Protein AF-A0A920KYE8-F1 (afdb_monomer)

Structure (mmCIF, N/CA/C/O backbone):
data_AF-A0A920KYE8-F1
#
_entry.id   AF-A0A920KYE8-F1
#
loop_
_atom_site.group_PDB
_atom_site.id
_atom_site.type_symbol
_atom_site.label_atom_id
_atom_site.label_alt_id
_atom_site.label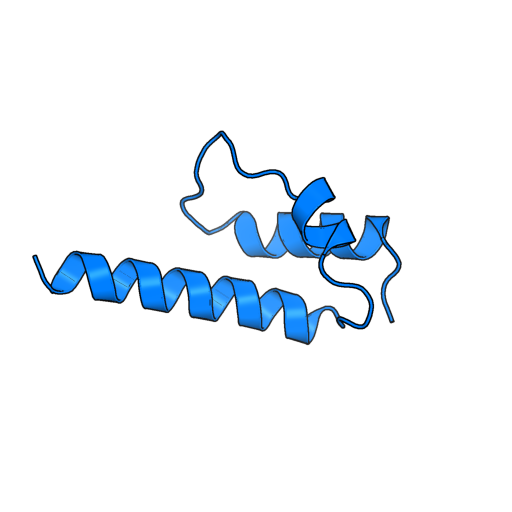_comp_id
_atom_site.label_asym_id
_atom_site.label_entity_id
_atom_site.label_seq_id
_atom_site.pdbx_PDB_ins_code
_atom_site.Cartn_x
_atom_site.Cartn_y
_atom_site.Cartn_z
_atom_site.occupancy
_atom_site.B_iso_or_equiv
_atom_site.auth_seq_id
_atom_site.auth_comp_id
_atom_site.auth_asym_id
_atom_site.auth_atom_id
_atom_site.pdbx_PDB_model_num
ATOM 1 N N . MET A 1 1 ? 13.919 -1.974 -8.586 1.00 82.62 1 MET A N 1
ATOM 2 C CA . MET A 1 1 ? 12.970 -1.291 -7.680 1.00 82.62 1 MET A CA 1
ATOM 3 C C . MET A 1 1 ? 11.704 -1.049 -8.474 1.00 82.62 1 MET A C 1
ATOM 5 O O . MET A 1 1 ? 11.866 -0.709 -9.642 1.00 82.62 1 MET A O 1
ATOM 9 N N . PRO A 1 2 ? 10.513 -1.293 -7.908 1.00 94.69 2 PRO A N 1
ATOM 10 C CA . PRO A 1 2 ? 9.289 -1.337 -8.689 1.00 94.69 2 PRO A CA 1
ATOM 11 C C . PRO A 1 2 ? 8.959 0.009 -9.336 1.00 94.69 2 PRO A C 1
ATOM 13 O O . PRO A 1 2 ? 9.187 1.075 -8.746 1.00 94.69 2 PRO A O 1
ATOM 16 N N . ASP A 1 3 ? 8.407 -0.049 -10.541 1.00 97.06 3 ASP A N 1
ATOM 17 C CA . ASP A 1 3 ? 7.873 1.100 -11.255 1.00 97.06 3 ASP A CA 1
ATOM 18 C C . ASP A 1 3 ? 6.563 1.613 -10.625 1.00 97.06 3 ASP A C 1
ATOM 20 O O . ASP A 1 3 ? 6.097 1.130 -9.592 1.00 97.06 3 ASP A O 1
ATOM 24 N N . LEU A 1 4 ? 5.985 2.670 -11.199 1.00 97.69 4 LEU A N 1
ATOM 25 C CA . LEU A 1 4 ? 4.766 3.273 -10.660 1.00 97.69 4 LEU A CA 1
ATOM 26 C C . LEU A 1 4 ? 3.581 2.293 -10.612 1.00 97.69 4 LEU A C 1
ATOM 28 O O . LEU A 1 4 ? 2.851 2.286 -9.623 1.00 97.69 4 LEU A O 1
ATOM 32 N N . ARG A 1 5 ? 3.385 1.494 -11.666 1.00 97.38 5 ARG A N 1
ATOM 33 C CA . ARG A 1 5 ? 2.262 0.553 -11.770 1.00 97.38 5 ARG A CA 1
ATOM 34 C C . ARG A 1 5 ? 2.482 -0.645 -10.861 1.00 97.38 5 ARG A C 1
ATOM 36 O O . ARG A 1 5 ? 1.570 -1.029 -10.139 1.00 97.38 5 ARG A O 1
ATOM 43 N N . GLU A 1 6 ? 3.705 -1.161 -10.819 1.00 98.06 6 GLU A N 1
ATOM 44 C CA . GLU A 1 6 ? 4.090 -2.234 -9.907 1.00 98.06 6 GLU A CA 1
ATOM 45 C C . GLU A 1 6 ? 3.851 -1.819 -8.447 1.00 98.06 6 GLU A C 1
ATOM 47 O O . GLU A 1 6 ? 3.292 -2.590 -7.671 1.00 98.06 6 GLU A O 1
ATOM 52 N N . ARG A 1 7 ? 4.185 -0.579 -8.055 1.00 98.50 7 ARG A N 1
ATOM 53 C CA . ARG A 1 7 ? 3.876 -0.079 -6.701 1.00 98.50 7 ARG A CA 1
ATOM 54 C C . ARG A 1 7 ? 2.377 -0.002 -6.421 1.00 98.50 7 ARG A C 1
ATOM 56 O O . ARG A 1 7 ? 1.963 -0.340 -5.315 1.00 98.50 7 ARG A O 1
ATOM 63 N N . GLU A 1 8 ? 1.568 0.424 -7.388 1.00 98.25 8 GLU A N 1
ATOM 64 C CA . GLU A 1 8 ? 0.105 0.456 -7.253 1.00 98.25 8 GLU A CA 1
ATOM 65 C C . GLU A 1 8 ? -0.468 -0.953 -7.028 1.00 98.25 8 GLU A C 1
ATOM 67 O O . GLU A 1 8 ? -1.274 -1.162 -6.119 1.00 98.25 8 GLU A O 1
ATOM 72 N N . GLU A 1 9 ? 0.006 -1.949 -7.779 1.00 98.25 9 GLU A N 1
ATOM 73 C CA . GLU A 1 9 ? -0.373 -3.352 -7.586 1.00 98.25 9 GLU A CA 1
ATOM 74 C C . GLU A 1 9 ? 0.072 -3.895 -6.224 1.00 98.25 9 GLU A C 1
ATOM 76 O O . GLU A 1 9 ? -0.716 -4.547 -5.534 1.00 98.25 9 GLU A O 1
ATOM 81 N N . ILE A 1 10 ? 1.295 -3.574 -5.793 1.00 98.31 10 ILE A N 1
ATOM 82 C CA . ILE A 1 10 ? 1.804 -3.947 -4.468 1.00 98.31 10 ILE A CA 1
ATOM 83 C C . ILE A 1 10 ? 0.908 -3.354 -3.368 1.00 98.31 10 ILE A C 1
ATOM 85 O O 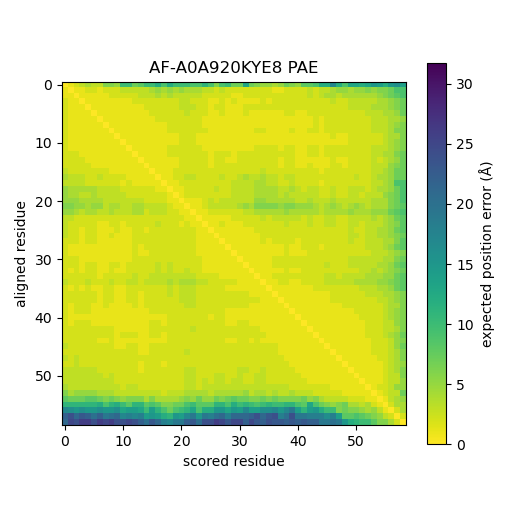. ILE A 1 10 ? 0.507 -4.077 -2.452 1.00 98.31 10 ILE A O 1
ATOM 89 N N . PHE A 1 11 ? 0.524 -2.075 -3.471 1.00 98.38 11 PHE A N 1
ATOM 90 C CA . PHE A 1 11 ? -0.458 -1.476 -2.563 1.00 98.38 11 PHE A CA 1
ATOM 91 C C . PHE A 1 11 ? -1.777 -2.254 -2.582 1.00 98.38 11 PHE A C 1
ATOM 93 O O . PHE A 1 11 ? -2.267 -2.639 -1.522 1.00 98.38 11 PHE A O 1
ATOM 100 N N . ASN A 1 12 ? -2.335 -2.546 -3.758 1.00 97.44 12 ASN A N 1
ATOM 101 C CA . ASN A 1 12 ? -3.598 -3.279 -3.880 1.00 97.44 12 ASN A CA 1
ATOM 102 C C . ASN A 1 12 ? -3.542 -4.672 -3.221 1.00 97.44 12 ASN A C 1
ATOM 104 O O . ASN A 1 12 ? -4.512 -5.088 -2.583 1.00 97.44 12 ASN A O 1
ATOM 108 N N . VAL A 1 13 ? -2.414 -5.385 -3.319 1.00 97.88 13 VAL A N 1
ATOM 109 C CA . VAL A 1 13 ? -2.212 -6.684 -2.654 1.00 97.88 13 VAL A CA 1
ATOM 110 C C . VAL A 1 13 ? -2.194 -6.534 -1.132 1.00 97.88 13 VAL A C 1
ATOM 112 O O . VAL A 1 13 ? -2.912 -7.257 -0.439 1.00 97.88 13 VAL A O 1
ATOM 115 N N . HIS A 1 14 ? -1.415 -5.589 -0.600 1.00 97.88 14 HIS A N 1
ATOM 116 C CA . HIS A 1 14 ? -1.250 -5.421 0.848 1.00 97.88 14 HIS A CA 1
ATOM 117 C C . HIS A 1 14 ? -2.426 -4.719 1.536 1.00 97.88 14 HIS A C 1
ATOM 119 O O . HIS A 1 14 ? -2.623 -4.899 2.738 1.00 97.88 14 HIS A O 1
ATOM 125 N N . LEU A 1 15 ? -3.237 -3.968 0.790 1.00 97.19 15 LEU A N 1
ATOM 126 C CA . LEU A 1 15 ? -4.453 -3.330 1.293 1.00 97.19 15 LEU A CA 1
ATOM 127 C C . LEU A 1 15 ? -5.672 -4.259 1.252 1.00 97.19 15 LEU A C 1
ATOM 129 O O . LEU A 1 15 ? -6.579 -4.081 2.059 1.00 97.19 15 LEU A O 1
ATOM 133 N N . ARG A 1 16 ? -5.691 -5.281 0.380 1.00 96.19 16 ARG A N 1
ATOM 134 C CA . ARG A 1 16 ? -6.797 -6.254 0.263 1.00 96.19 16 ARG A CA 1
ATOM 135 C C . ARG A 1 16 ? -7.262 -6.874 1.597 1.00 96.19 16 ARG A C 1
ATOM 137 O O . ARG 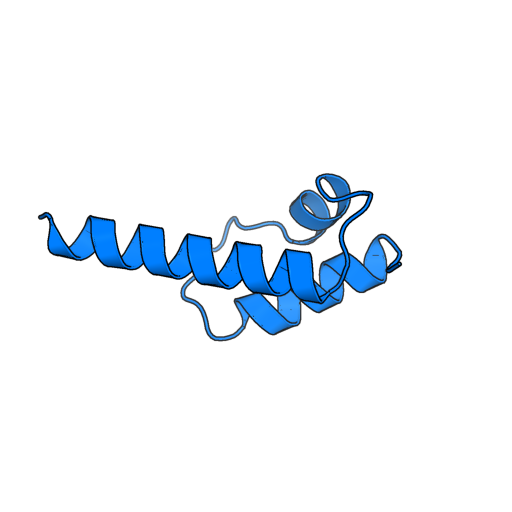A 1 16 ? -8.473 -6.995 1.768 1.00 96.19 16 ARG A O 1
ATOM 144 N N . PRO A 1 17 ? -6.386 -7.285 2.540 1.00 95.56 17 PRO A N 1
ATOM 145 C CA . PRO A 1 17 ? -6.834 -7.844 3.818 1.00 95.56 17 PRO A CA 1
ATOM 146 C C . PRO A 1 17 ? -7.260 -6.782 4.850 1.00 95.56 17 PRO A C 1
ATOM 148 O O . PRO A 1 17 ? -7.709 -7.141 5.939 1.00 95.56 17 PRO A O 1
ATOM 151 N N . LEU A 1 18 ? -7.097 -5.488 4.558 1.00 94.94 18 LEU A N 1
ATOM 152 C CA . LEU A 1 18 ? -7.313 -4.396 5.504 1.00 94.94 18 LEU A CA 1
ATOM 153 C C . LEU A 1 18 ? -8.670 -3.716 5.282 1.00 94.94 18 LEU A C 1
ATOM 155 O O . LEU A 1 18 ? -9.173 -3.609 4.167 1.00 94.94 18 LEU A O 1
ATOM 159 N N . LYS A 1 19 ? -9.253 -3.188 6.364 1.00 92.50 19 LYS A N 1
ATOM 160 C CA . LYS A 1 19 ? -10.397 -2.273 6.261 1.00 92.50 19 LYS A CA 1
ATOM 161 C C . LYS A 1 19 ? -9.883 -0.900 5.841 1.00 92.50 19 LYS A C 1
ATOM 163 O O . LYS A 1 19 ? -9.239 -0.220 6.639 1.00 92.50 19 LYS A O 1
ATOM 168 N N . VAL A 1 20 ? -10.174 -0.511 4.607 1.00 94.62 20 VAL A N 1
ATOM 169 C CA . VAL A 1 20 ? -9.769 0.772 4.023 1.00 94.62 20 VAL A CA 1
ATOM 170 C C . VAL A 1 20 ? -10.979 1.665 3.763 1.00 94.62 20 VAL A C 1
ATOM 172 O O . VAL A 1 20 ? -12.100 1.181 3.614 1.00 94.62 20 VAL A O 1
ATOM 175 N N . ASP A 1 21 ? -10.754 2.977 3.729 1.00 94.50 21 ASP A N 1
ATOM 176 C CA . ASP A 1 21 ? -11.780 3.935 3.317 1.00 94.50 21 ASP A CA 1
ATOM 177 C C . ASP A 1 21 ? -12.043 3.804 1.808 1.00 94.50 21 ASP A C 1
ATOM 179 O O . ASP A 1 21 ? -11.115 3.636 1.018 1.00 94.50 21 ASP A O 1
ATOM 183 N N . THR A 1 22 ? -13.303 3.939 1.398 1.00 91.56 22 THR A N 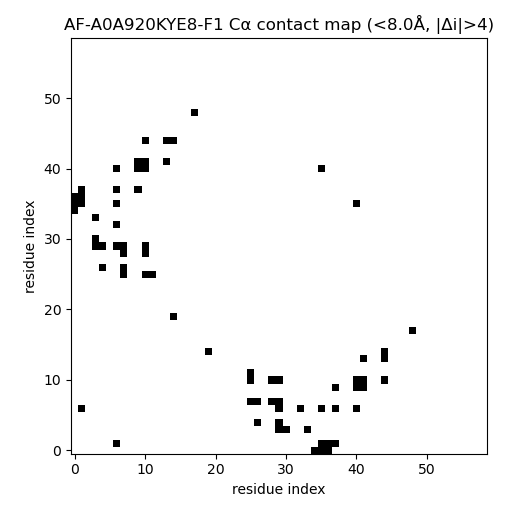1
ATOM 184 C CA . THR A 1 22 ? -13.728 3.990 -0.013 1.00 91.56 22 THR A CA 1
ATOM 185 C C . THR A 1 22 ? -13.055 5.087 -0.843 1.00 91.56 22 THR A C 1
ATOM 187 O O . THR A 1 22 ? -13.041 5.004 -2.065 1.00 91.56 22 THR A O 1
ATOM 190 N N . LYS A 1 23 ? -12.510 6.120 -0.195 1.00 94.94 23 LYS A N 1
ATOM 191 C CA . LYS A 1 23 ? -11.815 7.246 -0.829 1.00 94.94 23 LYS A CA 1
ATOM 192 C C . LYS A 1 23 ? -10.307 7.026 -0.968 1.00 94.94 23 LYS A C 1
ATOM 194 O O . LYS A 1 23 ? -9.610 7.941 -1.399 1.00 94.94 23 LYS A O 1
ATOM 199 N N . LEU A 1 24 ? -9.783 5.870 -0.555 1.00 95.38 24 LEU A N 1
ATOM 200 C CA . LEU A 1 24 ? -8.362 5.563 -0.684 1.00 95.38 24 LEU A CA 1
ATOM 201 C C . LEU A 1 24 ? -7.989 5.386 -2.165 1.00 95.38 24 LEU A C 1
ATOM 203 O O . LEU A 1 24 ? -8.536 4.521 -2.843 1.00 95.38 24 LEU A O 1
ATOM 207 N N . ASP A 1 25 ? -7.024 6.173 -2.638 1.00 96.81 25 ASP A N 1
ATOM 208 C CA . ASP A 1 25 ? -6.500 6.104 -4.004 1.00 96.81 25 ASP A CA 1
ATOM 209 C C . ASP A 1 25 ? -5.088 5.497 -3.997 1.00 96.81 25 ASP A C 1
ATOM 211 O O . ASP A 1 25 ? -4.114 6.133 -3.582 1.00 96.81 25 ASP A O 1
ATOM 215 N N . THR A 1 26 ? -4.967 4.249 -4.453 1.00 96.94 26 THR A N 1
ATOM 216 C CA . THR A 1 26 ? -3.682 3.539 -4.517 1.00 96.94 26 THR A CA 1
ATOM 217 C C . THR A 1 26 ? -2.763 4.074 -5.609 1.00 96.94 26 THR A C 1
ATOM 219 O O . THR A 1 26 ? -1.544 4.060 -5.424 1.00 96.94 26 THR A O 1
ATOM 222 N N . SER A 1 27 ? -3.311 4.650 -6.682 1.00 97.12 27 SER A N 1
ATOM 223 C CA . SER A 1 27 ? -2.520 5.328 -7.710 1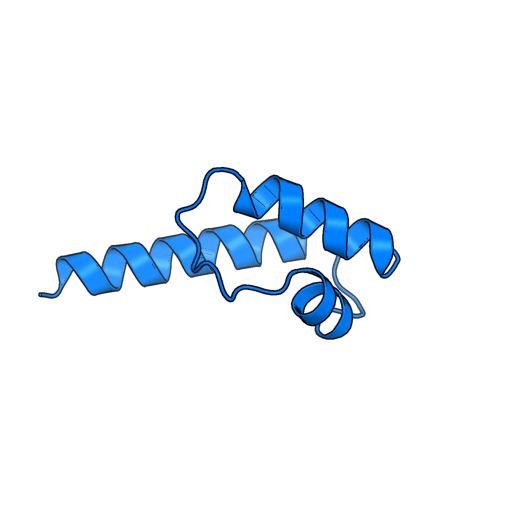.00 97.12 27 SER A CA 1
ATOM 224 C C . SER A 1 27 ? -1.861 6.585 -7.146 1.00 97.12 27 SER A C 1
ATOM 226 O O . SER A 1 27 ? -0.689 6.869 -7.415 1.00 97.12 27 SER A O 1
ATOM 228 N N . PHE A 1 28 ? -2.576 7.327 -6.295 1.00 97.81 28 PHE A N 1
ATOM 229 C CA . PHE A 1 28 ? -1.991 8.451 -5.570 1.00 97.81 28 PHE A CA 1
ATOM 230 C C . PHE A 1 28 ? -0.858 7.996 -4.639 1.00 97.81 28 PHE A C 1
ATOM 232 O O . PHE A 1 28 ? 0.235 8.562 -4.696 1.00 97.81 28 PHE A O 1
ATOM 239 N N . LEU A 1 29 ? -1.062 6.940 -3.843 1.00 97.44 29 LEU A N 1
ATOM 240 C CA . LEU A 1 29 ? -0.024 6.403 -2.947 1.00 97.44 29 LEU A CA 1
ATOM 241 C C . LEU A 1 29 ? 1.226 5.923 -3.704 1.00 97.44 29 LEU A C 1
ATOM 243 O O . LEU A 1 29 ? 2.355 6.191 -3.283 1.00 97.44 29 LEU A O 1
ATOM 247 N N . ALA A 1 30 ? 1.050 5.275 -4.857 1.00 98.00 30 ALA A N 1
ATOM 248 C CA . ALA A 1 30 ? 2.157 4.836 -5.702 1.00 98.00 30 ALA A CA 1
ATOM 249 C C . ALA A 1 30 ? 2.989 6.017 -6.243 1.00 98.00 30 ALA A C 1
ATOM 251 O O . ALA A 1 30 ? 4.222 5.927 -6.327 1.00 98.00 30 ALA A O 1
ATOM 252 N N . LYS A 1 31 ? 2.345 7.153 -6.561 1.00 98.12 31 LYS A N 1
ATOM 253 C CA . LYS A 1 31 ? 3.025 8.396 -6.980 1.00 98.12 31 LYS A CA 1
ATOM 254 C C . LYS A 1 31 ? 3.827 9.039 -5.847 1.00 98.12 31 LYS A C 1
ATOM 256 O O . LYS A 1 31 ? 4.847 9.659 -6.125 1.00 98.12 31 LYS A O 1
ATOM 261 N N . GLN A 1 32 ? 3.395 8.871 -4.594 1.00 97.88 32 GLN A N 1
ATOM 262 C CA . GLN A 1 32 ? 4.068 9.421 -3.406 1.00 97.88 32 GLN A CA 1
ATOM 263 C C . GLN A 1 32 ? 5.212 8.548 -2.870 1.00 97.88 32 GLN A C 1
ATOM 265 O O . GLN A 1 32 ? 5.897 8.943 -1.932 1.00 97.88 32 GLN A O 1
ATOM 270 N N . THR A 1 33 ? 5.449 7.378 -3.464 1.00 97.19 33 THR A N 1
ATOM 271 C CA . THR A 1 33 ? 6.479 6.426 -3.018 1.00 97.19 33 THR A CA 1
ATOM 272 C C . THR A 1 33 ? 7.573 6.122 -4.060 1.00 97.19 33 THR A C 1
ATOM 274 O O . THR A 1 33 ? 7.941 4.956 -4.235 1.00 97.19 33 THR A O 1
ATOM 277 N N . PRO A 1 34 ? 8.151 7.111 -4.781 1.00 97.19 34 PRO A N 1
ATOM 278 C CA . PRO A 1 34 ? 9.363 6.852 -5.559 1.00 97.19 34 PRO A CA 1
ATOM 279 C C . PRO A 1 34 ? 10.469 6.355 -4.626 1.00 97.19 34 PRO A C 1
ATOM 281 O O . PRO A 1 34 ? 10.638 6.896 -3.537 1.00 97.19 34 PRO A O 1
ATOM 284 N N . GLY A 1 35 ? 11.235 5.342 -5.029 1.00 96.12 35 GLY A N 1
ATOM 285 C CA . GLY A 1 35 ? 12.279 4.808 -4.145 1.00 96.12 35 GLY A CA 1
ATOM 286 C C . GLY A 1 35 ? 11.875 3.585 -3.327 1.00 96.12 35 GLY A C 1
ATOM 287 O O . GLY A 1 35 ? 12.740 2.952 -2.735 1.00 96.12 35 GLY A O 1
ATOM 288 N N . PHE A 1 36 ? 10.587 3.247 -3.265 1.00 98.00 36 PHE A N 1
ATOM 289 C CA . PHE A 1 36 ? 10.133 2.184 -2.373 1.00 98.00 36 PHE A CA 1
ATOM 290 C C . PHE A 1 36 ? 10.231 0.820 -3.047 1.00 98.00 36 PHE A C 1
ATOM 292 O O . PHE A 1 36 ? 9.821 0.645 -4.197 1.00 98.00 36 PHE A O 1
ATOM 299 N N . SER A 1 37 ? 10.747 -0.159 -2.310 1.00 98.00 37 SER A N 1
ATOM 300 C CA . SER A 1 37 ? 10.632 -1.573 -2.651 1.00 98.00 37 SER A CA 1
ATOM 301 C C . SER A 1 37 ? 9.254 -2.126 -2.266 1.00 98.00 37 SER A C 1
ATOM 303 O O . SER A 1 37 ? 8.478 -1.488 -1.551 1.00 98.00 37 SER A O 1
ATOM 305 N N . GLY A 1 38 ? 8.948 -3.353 -2.699 1.00 97.31 38 GLY A N 1
ATOM 306 C CA . GLY A 1 38 ? 7.722 -4.027 -2.265 1.00 97.31 38 GLY A CA 1
ATOM 307 C C . GLY A 1 38 ? 7.672 -4.274 -0.754 1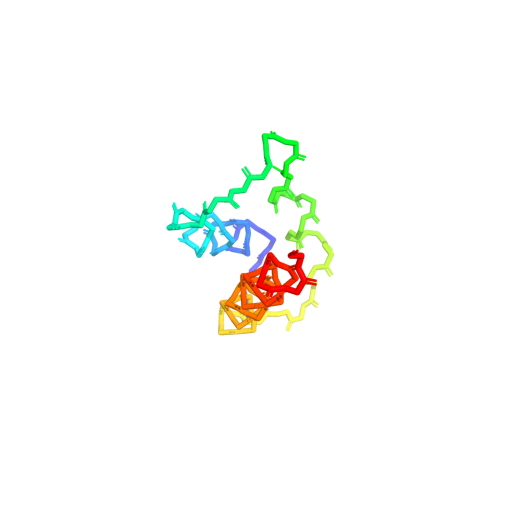.00 97.31 38 GLY A C 1
ATOM 308 O O . GLY A 1 38 ? 6.611 -4.147 -0.148 1.00 97.31 38 GLY A O 1
ATOM 309 N N . ALA A 1 39 ? 8.824 -4.539 -0.130 1.00 98.19 39 ALA A N 1
ATOM 310 C CA . ALA A 1 39 ? 8.921 -4.713 1.316 1.00 98.19 39 ALA A CA 1
ATOM 311 C C . ALA A 1 39 ? 8.639 -3.405 2.075 1.00 98.19 39 ALA A C 1
ATOM 313 O O . ALA A 1 39 ? 7.939 -3.431 3.087 1.00 98.19 39 ALA A O 1
ATOM 314 N N . ASP A 1 40 ? 9.110 -2.262 1.563 1.00 98.31 40 ASP A N 1
ATOM 315 C CA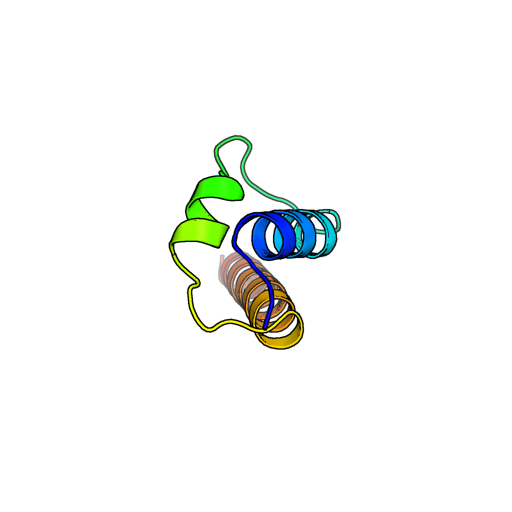 . ASP A 1 40 ? 8.837 -0.954 2.174 1.00 98.31 40 ASP A CA 1
ATOM 316 C C . ASP A 1 40 ? 7.335 -0.646 2.159 1.00 98.31 40 ASP A C 1
ATOM 318 O O . ASP A 1 40 ? 6.764 -0.263 3.181 1.00 98.31 40 ASP A O 1
ATOM 322 N N . ILE A 1 41 ? 6.665 -0.881 1.024 1.00 98.31 41 ILE A N 1
ATOM 323 C CA . ILE A 1 41 ? 5.213 -0.678 0.886 1.00 98.31 41 ILE A CA 1
ATOM 324 C C . ILE A 1 41 ? 4.432 -1.616 1.812 1.00 98.31 41 ILE A C 1
ATOM 326 O O . ILE A 1 41 ? 3.500 -1.176 2.494 1.00 98.31 41 ILE A O 1
ATOM 330 N N . ALA A 1 42 ? 4.819 -2.892 1.874 1.00 98.00 42 ALA A N 1
ATOM 331 C CA . ALA A 1 42 ? 4.206 -3.864 2.773 1.00 98.00 42 ALA A CA 1
ATOM 332 C C . ALA A 1 42 ? 4.308 -3.414 4.238 1.00 98.00 42 ALA A C 1
ATOM 334 O O . ALA A 1 42 ? 3.322 -3.459 4.980 1.00 98.00 42 ALA A O 1
ATOM 335 N N . ASN A 1 43 ? 5.483 -2.921 4.637 1.00 98.00 43 ASN A N 1
ATOM 336 C CA . ASN A 1 43 ? 5.722 -2.445 5.990 1.00 98.00 43 ASN A CA 1
ATOM 337 C C . ASN A 1 43 ? 4.884 -1.197 6.318 1.00 98.00 43 ASN A C 1
ATOM 339 O O . ASN A 1 43 ? 4.261 -1.144 7.378 1.00 98.00 43 ASN A O 1
ATOM 343 N N . VAL A 1 44 ? 4.774 -0.235 5.389 1.00 97.12 44 VAL A N 1
ATOM 344 C CA . VAL A 1 44 ? 3.896 0.943 5.554 1.00 97.12 44 VAL A CA 1
ATOM 345 C C . VAL A 1 44 ? 2.440 0.534 5.774 1.00 97.12 44 VAL A C 1
ATOM 347 O O . VAL A 1 44 ? 1.779 1.081 6.664 1.00 97.12 44 VAL A O 1
ATOM 350 N N . CYS A 1 45 ? 1.932 -0.428 4.999 1.00 97.69 45 CYS A N 1
ATOM 351 C CA . CYS A 1 45 ? 0.557 -0.909 5.144 1.00 97.69 45 CYS A CA 1
ATOM 352 C C . CYS A 1 45 ? 0.338 -1.551 6.524 1.00 97.69 45 CYS A C 1
ATOM 354 O O . CYS A 1 45 ? -0.646 -1.244 7.203 1.00 97.69 45 CYS A O 1
ATOM 356 N N . ASN A 1 46 ? 1.279 -2.392 6.965 1.00 96.88 46 ASN A N 1
ATOM 357 C CA . ASN A 1 46 ? 1.204 -3.074 8.255 1.00 96.88 46 ASN A CA 1
ATOM 358 C C . ASN A 1 46 ? 1.253 -2.091 9.441 1.00 96.88 46 ASN A C 1
ATOM 360 O O . ASN A 1 46 ? 0.396 -2.143 10.325 1.00 96.88 46 ASN A O 1
ATOM 364 N N . GLU A 1 47 ? 2.194 -1.143 9.441 1.00 97.19 47 GLU A N 1
ATOM 365 C CA . GLU A 1 47 ? 2.306 -0.136 10.506 1.00 97.19 47 GLU A CA 1
ATOM 366 C C . GLU A 1 47 ? 1.079 0.779 10.560 1.00 97.19 47 GLU A C 1
ATOM 368 O O . GLU A 1 47 ? 0.552 1.064 11.639 1.00 97.19 47 GLU A O 1
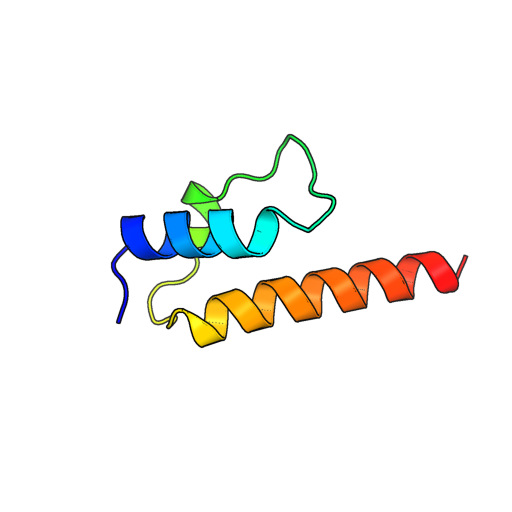ATOM 373 N N . SER A 1 48 ? 0.547 1.174 9.400 1.00 95.88 48 SER A N 1
ATOM 374 C CA . SER A 1 48 ? -0.686 1.963 9.324 1.00 95.88 48 SER A CA 1
ATOM 375 C C . SER A 1 48 ? -1.868 1.226 9.964 1.00 95.88 48 SER A C 1
ATOM 377 O O . SER A 1 48 ? -2.618 1.820 10.747 1.00 95.88 48 SER A O 1
ATOM 379 N N . ALA A 1 49 ? -2.007 -0.078 9.700 1.00 95.44 49 ALA A N 1
ATOM 380 C CA . ALA A 1 49 ? -3.047 -0.913 10.298 1.00 95.44 49 ALA A CA 1
ATOM 381 C C . ALA A 1 49 ? -2.878 -1.054 11.821 1.00 95.44 49 ALA A C 1
ATOM 383 O O . ALA A 1 49 ? -3.850 -0.911 12.569 1.00 95.44 49 ALA A O 1
ATOM 384 N N . LEU A 1 50 ? -1.648 -1.268 12.302 1.00 95.31 50 LEU A N 1
ATOM 385 C CA . LEU A 1 50 ? -1.344 -1.354 13.734 1.00 95.31 50 LEU A CA 1
ATOM 386 C C . LEU A 1 50 ? -1.637 -0.038 14.461 1.00 95.31 50 LEU A C 1
ATOM 388 O O . LEU A 1 50 ? -2.239 -0.042 15.540 1.00 95.31 50 LEU A O 1
ATOM 392 N N . ILE A 1 51 ? -1.255 1.099 13.876 1.00 95.38 51 ILE A N 1
ATOM 393 C CA . ILE A 1 51 ? -1.550 2.428 14.422 1.00 95.38 51 ILE A CA 1
ATOM 394 C C . ILE A 1 51 ? -3.065 2.648 14.496 1.00 95.38 51 ILE A C 1
ATOM 396 O O . ILE A 1 51 ? -3.565 3.100 15.531 1.00 95.38 51 ILE A O 1
ATOM 400 N N . ALA A 1 52 ? -3.808 2.303 13.440 1.00 93.81 52 ALA A N 1
ATOM 401 C CA . ALA A 1 52 ? -5.265 2.409 13.421 1.00 93.81 52 ALA A CA 1
ATOM 402 C C . ALA A 1 52 ? -5.916 1.540 14.513 1.00 93.81 52 ALA A C 1
ATOM 404 O O . ALA A 1 52 ? -6.722 2.041 15.300 1.00 93.81 52 ALA A O 1
ATOM 405 N N . ALA A 1 53 ? -5.506 0.274 14.643 1.00 92.12 53 ALA A N 1
ATOM 406 C CA . ALA A 1 53 ? -6.009 -0.639 15.671 1.00 92.12 53 ALA A CA 1
ATOM 407 C C . ALA A 1 53 ? -5.715 -0.144 17.101 1.00 92.12 53 ALA A C 1
ATOM 409 O O . ALA A 1 53 ? -6.570 -0.224 17.987 1.00 92.12 53 ALA A O 1
ATOM 410 N N . ARG A 1 54 ? -4.526 0.430 17.336 1.00 93.88 54 ARG A N 1
ATOM 411 C CA . ARG A 1 54 ? -4.152 1.016 18.636 1.00 93.88 54 ARG A CA 1
ATOM 412 C C . ARG A 1 54 ? -5.006 2.230 19.002 1.00 93.88 54 ARG A C 1
ATOM 414 O O . ARG A 1 54 ? -5.329 2.394 20.176 1.00 93.88 54 ARG A O 1
ATOM 421 N N . LYS A 1 55 ? -5.379 3.071 18.031 1.00 91.19 55 LYS A N 1
ATOM 422 C CA . LYS A 1 55 ? -6.263 4.228 18.269 1.00 91.19 55 LYS A CA 1
ATOM 423 C C . LYS A 1 55 ? -7.672 3.801 18.685 1.00 91.19 55 LYS A C 1
ATOM 425 O O . LYS A 1 55 ? -8.260 4.463 19.531 1.00 91.19 55 LYS A O 1
ATOM 430 N N . ILE A 1 56 ? -8.181 2.686 18.151 1.00 82.25 56 ILE A N 1
ATOM 431 C CA . ILE A 1 56 ? -9.496 2.139 18.527 1.00 82.25 56 ILE A CA 1
ATOM 432 C C . ILE A 1 56 ? -9.510 1.697 19.997 1.00 82.25 56 ILE A C 1
ATOM 434 O O . ILE A 1 56 ? -10.454 2.009 20.707 1.00 82.25 56 ILE A O 1
ATOM 438 N N . ARG A 1 57 ? -8.447 1.036 20.481 1.00 70.94 57 ARG A N 1
ATOM 439 C CA . ARG A 1 57 ? -8.345 0.546 21.874 1.00 70.94 57 ARG A CA 1
ATOM 440 C C . ARG A 1 57 ? -8.216 1.629 22.953 1.00 70.94 57 ARG A C 1
ATOM 442 O O . ARG A 1 57 ? -8.282 1.290 24.128 1.00 70.94 57 ARG A O 1
ATOM 449 N N . LYS A 1 58 ? -7.933 2.883 22.586 1.00 62.56 58 LYS A N 1
ATOM 450 C CA . LYS A 1 58 ? -7.777 4.004 23.534 1.00 62.56 58 LYS A CA 1
ATOM 451 C C . LYS A 1 58 ? -9.060 4.832 23.723 1.00 62.56 58 LYS A C 1
ATOM 453 O O . LYS A 1 58 ? -9.013 5.824 24.446 1.00 62.56 58 LYS A O 1
ATOM 458 N N . ARG A 1 59 ? -10.156 4.460 23.060 1.00 51.56 59 ARG A N 1
ATOM 459 C CA . ARG A 1 59 ? -11.515 4.946 23.337 1.00 51.56 59 ARG A CA 1
ATOM 460 C C . ARG A 1 59 ? -12.236 3.951 24.230 1.00 51.56 59 ARG A C 1
ATOM 462 O O . ARG A 1 59 ? -13.061 4.430 25.030 1.00 51.56 59 ARG A O 1
#

Radius of gyration: 12.08 Å; Cα contacts (8 Å, |Δi|>4): 37; chains: 1; bounding box: 27×17×35 Å

Secondary structure (DSSP, 8-state):
---HHHHHHHHHHHHTTS---TT--HHHHHHT-TT--HHHHHHHHHHHHHHHHHHHTT-

Sequence (59 aa):
MPDLREREEIFNVHLRPLKVDTKLDTSFLAKQTPGFSGADIANVCNESALIAARKIRKR

Foldseek 3Di:
DDDLVRQLVLLVVLCVVDDDDPPDDSSVVSVVDDPDDSVNSNVVSVVVRVVVVVVVVVD

Nearest PDB structures (foldseek):
  1iy2-assembly1_A  TM=9.588E-01  e=4.959E-04  Thermus thermophilus
  7zbh-assembly1_A  TM=9.021E-01  e=5.279E-04  Borreliella burgdorferi B31
  7zbh-assembly1_B  TM=9.371E-01  e=9.269E-04  Borreliella burgdorferi B31
  7zbh-assembly1_K  TM=9.265E-01  e=2.368E-03  Borreliella burgdorferi B31
  4lgm-assembly1_A  TM=9.659E-01  e=9.376E-03  Saccharolobus solfataricus P2

Me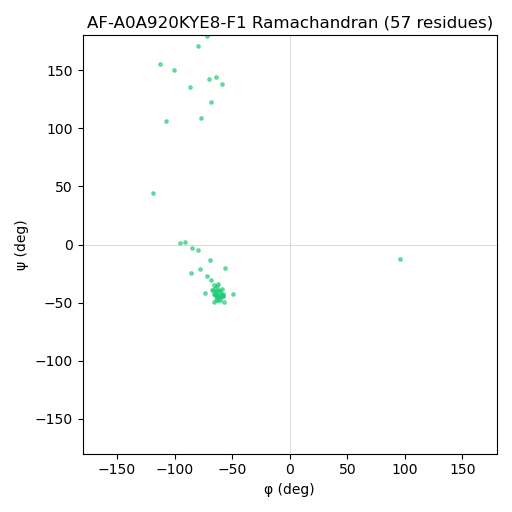an predicted aligned error: 3.1 Å

pLDDT: mean 94.3, std 8.36, range [51.56, 98.5]

Solvent-accessible surface area (backbone atoms only — not comparable to full-atom values): 3563 Å² total; per-residue (Å²): 121,60,54,60,65,54,38,21,52,49,46,53,62,60,45,66,88,49,96,72,65,93,83,68,56,48,66,60,53,23,69,76,42,78,92,43,42,69,66,55,53,46,49,52,50,52,52,53,51,52,53,52,54,54,57,61,76,76,110